Protein AF-A0A8J8EB08-F1 (afdb_monomer_lite)

Sequence (92 aa):
MPYIGFAKSPYGPAKTYEVLMRELEKLGFRVFFSKHHWMGDAPFGLIVAETDKGNVAIRWNLSGEVDLRLEKVEGGDFEEFVEDTMEYLTGD

Foldseek 3Di:
DEKEKEKEDQDDQVVLVVVVVVVCVVVVWDFPDKDWAADDPAQWTWMWTQTPVGIYIYIYGYDPDIDMDMDDDDPVVVVVVVVVRVCVRVVD

Secondary structure (DSSP, 8-state):
--EEEEEEESS-HHHHHHHHHHHHHHTT--EEEEEEE--TT-SEEEEEEEETT--EEEEEEE-SS-EEEEEE--HHHHHHHHHHHHHHHHT-

Radius of gyration: 12.23 Å; chains: 1; bounding box: 28×28×29 Å

Structure (mmCIF, N/CA/C/O backbone):
data_AF-A0A8J8EB08-F1
#
_entry.id   AF-A0A8J8EB08-F1
#
loop_
_atom_site.group_PDB
_atom_site.id
_atom_site.type_symbol
_atom_site.label_atom_id
_atom_site.label_alt_id
_atom_site.label_comp_id
_atom_site.label_asym_id
_atom_site.label_entity_id
_atom_site.label_seq_id
_atom_site.pdbx_PDB_ins_code
_atom_site.Cartn_x
_atom_site.Cartn_y
_atom_site.Cartn_z
_atom_site.occupancy
_atom_site.B_iso_or_equiv
_atom_site.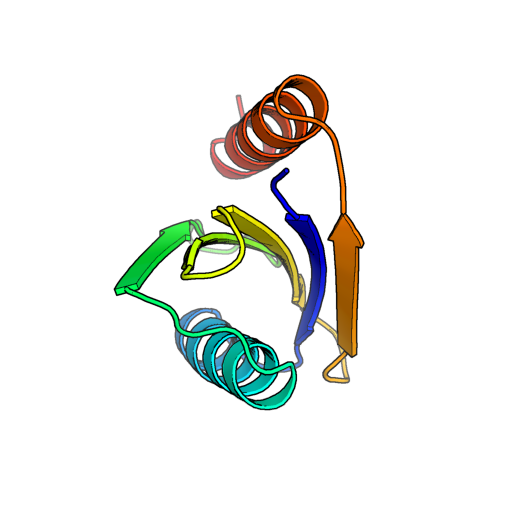auth_seq_id
_atom_site.auth_comp_id
_atom_site.auth_asym_id
_atom_site.auth_atom_id
_atom_site.pdbx_PDB_model_num
ATOM 1 N N . MET A 1 1 ? -8.286 1.616 14.556 1.00 89.19 1 MET A N 1
ATOM 2 C CA . MET A 1 1 ? -6.861 1.244 14.626 1.00 89.19 1 MET A CA 1
ATOM 3 C C . MET A 1 1 ? -6.402 0.942 13.214 1.00 89.19 1 MET A C 1
ATOM 5 O O . MET A 1 1 ? -7.008 0.056 12.610 1.00 89.19 1 MET A O 1
ATOM 9 N N . PRO A 1 2 ? -5.471 1.738 12.680 1.00 97.75 2 PRO A N 1
ATOM 10 C CA . PRO A 1 2 ? -4.927 1.571 11.338 1.00 97.75 2 PRO A CA 1
ATOM 11 C C . PRO A 1 2 ? -3.969 0.374 11.235 1.00 97.75 2 PRO A C 1
ATOM 13 O O . PRO A 1 2 ? -3.708 -0.329 12.215 1.00 97.75 2 PRO A O 1
ATOM 16 N N . TYR A 1 3 ? -3.473 0.144 10.023 1.00 98.75 3 TYR A N 1
ATOM 17 C CA . TYR A 1 3 ? -2.465 -0.855 9.707 1.00 98.75 3 TYR A CA 1
ATOM 18 C C . TYR A 1 3 ? -1.285 -0.206 8.989 1.00 98.75 3 TYR A C 1
ATOM 20 O O . TYR A 1 3 ? -1.478 0.634 8.108 1.00 98.75 3 TYR A O 1
ATOM 28 N N . ILE A 1 4 ? -0.081 -0.664 9.303 1.00 98.69 4 ILE A N 1
ATOM 29 C CA . ILE A 1 4 ? 1.108 -0.420 8.484 1.00 98.69 4 ILE A CA 1
ATOM 30 C C . ILE A 1 4 ? 1.535 -1.720 7.818 1.00 98.69 4 ILE A C 1
ATOM 32 O O . ILE A 1 4 ? 1.187 -2.817 8.265 1.00 98.69 4 ILE A O 1
ATOM 36 N N . GLY A 1 5 ? 2.270 -1.606 6.724 1.00 97.94 5 GLY A N 1
ATOM 37 C CA . GLY A 1 5 ? 2.634 -2.743 5.914 1.00 97.94 5 GLY A CA 1
ATOM 38 C C . GLY A 1 5 ? 3.962 -2.584 5.210 1.00 97.94 5 GLY A C 1
ATOM 39 O O . GLY A 1 5 ? 4.344 -1.498 4.774 1.00 97.94 5 GLY A O 1
ATOM 40 N N . PHE 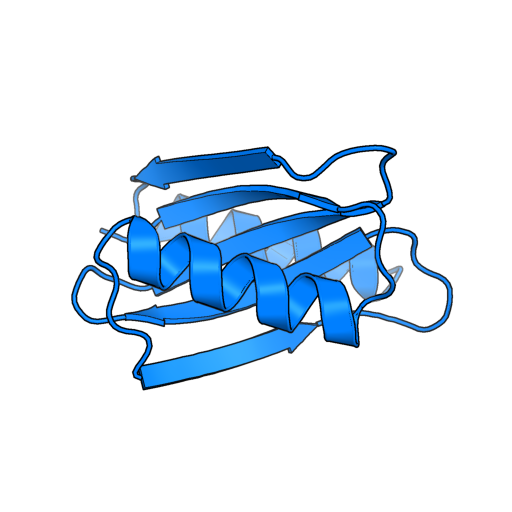A 1 6 ? 4.626 -3.720 5.049 1.00 98.25 6 PHE A N 1
ATOM 41 C CA . PHE A 1 6 ? 5.838 -3.849 4.262 1.00 98.25 6 PHE A CA 1
ATOM 42 C C . PHE A 1 6 ? 5.580 -4.832 3.138 1.00 98.25 6 PHE A C 1
ATOM 44 O O . PHE A 1 6 ? 5.084 -5.938 3.373 1.00 98.25 6 PHE A O 1
ATOM 51 N N . ALA A 1 7 ? 5.924 -4.427 1.923 1.00 98.31 7 ALA A N 1
ATOM 52 C CA . ALA A 1 7 ? 5.729 -5.253 0.751 1.00 98.31 7 ALA A CA 1
ATOM 53 C C . ALA A 1 7 ? 6.964 -5.331 -0.140 1.00 98.31 7 ALA A C 1
ATOM 55 O O . ALA A 1 7 ? 7.777 -4.414 -0.229 1.00 98.31 7 ALA A O 1
ATOM 56 N N . LYS A 1 8 ? 7.061 -6.442 -0.857 1.00 97.69 8 LYS A N 1
ATOM 57 C CA . LYS A 1 8 ? 8.040 -6.674 -1.914 1.00 97.69 8 LYS A CA 1
ATOM 58 C C . LYS A 1 8 ? 7.304 -6.916 -3.220 1.00 97.69 8 LYS A C 1
ATOM 60 O O . LYS A 1 8 ? 6.220 -7.497 -3.213 1.00 97.69 8 LYS A O 1
ATOM 65 N N . SER A 1 9 ? 7.874 -6.467 -4.334 1.00 96.44 9 SER A N 1
ATOM 66 C CA . SER A 1 9 ? 7.290 -6.703 -5.654 1.00 96.44 9 SER A CA 1
ATOM 67 C C . SER A 1 9 ? 8.351 -6.772 -6.754 1.00 96.44 9 SER A C 1
ATOM 69 O O . SER A 1 9 ? 9.242 -5.924 -6.780 1.00 96.44 9 SER A O 1
ATOM 71 N N . PRO A 1 10 ? 8.244 -7.708 -7.714 1.00 96.62 10 PRO A N 1
ATOM 72 C CA . PRO A 1 10 ? 9.097 -7.753 -8.900 1.00 96.62 10 PRO A CA 1
ATOM 73 C C . PRO A 1 10 ? 8.642 -6.826 -10.019 1.00 96.62 10 PRO A C 1
ATOM 75 O O . PRO A 1 10 ? 9.205 -6.849 -11.113 1.00 96.62 10 PRO A O 1
ATOM 78 N N . TYR A 1 11 ? 7.610 -6.024 -9.775 1.00 95.62 11 TYR A N 1
ATOM 79 C CA . TYR A 1 11 ? 6.987 -5.210 -10.799 1.00 95.62 11 TYR A CA 1
ATOM 80 C C . TYR A 1 11 ? 7.265 -3.722 -10.611 1.00 95.62 11 TYR A C 1
ATOM 82 O O . TYR A 1 11 ? 7.493 -3.239 -9.504 1.00 95.62 11 TYR A O 1
ATOM 90 N N . GLY A 1 12 ? 7.174 -2.970 -11.709 1.00 94.69 12 GLY A N 1
ATOM 91 C CA . GLY A 1 12 ? 7.188 -1.511 -11.653 1.00 94.69 12 GLY A CA 1
ATOM 92 C C . GLY A 1 12 ? 5.996 -0.938 -10.862 1.00 94.69 12 GLY A C 1
ATOM 93 O O . GLY A 1 12 ? 5.028 -1.655 -10.592 1.00 94.69 12 GLY A O 1
ATOM 94 N N . PRO A 1 13 ? 6.019 0.363 -10.533 1.00 95.19 13 PRO A N 1
ATOM 95 C CA . PRO A 1 13 ? 5.119 0.985 -9.558 1.00 95.19 13 PRO A CA 1
ATOM 96 C C . PRO A 1 13 ? 3.635 0.739 -9.836 1.00 95.19 13 PRO A C 1
ATOM 98 O O . PRO A 1 13 ? 2.918 0.267 -8.957 1.00 95.19 13 PRO A O 1
ATOM 101 N N . ALA A 1 14 ? 3.183 0.994 -11.067 1.00 95.44 14 ALA A N 1
ATOM 102 C CA . ALA A 1 14 ? 1.779 0.824 -11.438 1.00 95.44 14 ALA A CA 1
ATOM 103 C C . ALA A 1 14 ? 1.301 -0.619 -11.219 1.00 95.44 14 ALA A C 1
ATOM 105 O O . ALA A 1 14 ? 0.223 -0.858 -10.678 1.00 95.44 14 ALA A O 1
ATOM 106 N N . LYS A 1 15 ? 2.138 -1.599 -11.580 1.00 97.00 15 LYS A N 1
ATOM 107 C CA . LYS A 1 15 ? 1.787 -3.008 -11.428 1.00 97.00 15 LYS A CA 1
ATOM 108 C C . LYS A 1 15 ? 1.892 -3.478 -9.978 1.00 97.00 15 LYS A C 1
ATOM 110 O O . LYS A 1 15 ? 1.060 -4.269 -9.543 1.00 97.00 15 LYS A O 1
ATOM 115 N N . THR A 1 16 ? 2.864 -2.967 -9.227 1.00 97.44 16 THR A N 1
ATOM 116 C CA . THR A 1 16 ? 2.969 -3.185 -7.779 1.00 97.44 16 THR A CA 1
ATOM 117 C C . THR A 1 16 ? 1.720 -2.693 -7.060 1.00 97.44 16 THR A C 1
ATOM 119 O O . THR A 1 16 ? 1.154 -3.436 -6.265 1.00 97.44 16 THR A O 1
ATOM 122 N N . TYR A 1 17 ? 1.228 -1.501 -7.400 1.00 97.88 17 TYR A N 1
ATOM 123 C CA . TYR A 1 17 ? -0.021 -0.974 -6.860 1.00 97.88 17 TYR A CA 1
ATOM 124 C C . TYR A 1 17 ? -1.209 -1.914 -7.110 1.00 97.88 17 TYR A C 1
ATOM 126 O O . TYR A 1 17 ? -1.889 -2.301 -6.161 1.00 97.88 17 TYR A O 1
ATOM 134 N N . GLU A 1 18 ? -1.423 -2.357 -8.354 1.00 98.06 18 GLU A N 1
ATOM 135 C CA . GLU A 1 18 ? -2.507 -3.298 -8.681 1.00 98.06 18 GLU A CA 1
ATOM 136 C C . GLU A 1 18 ? -2.429 -4.601 -7.876 1.00 98.06 18 GLU A C 1
ATOM 138 O O . GLU A 1 18 ? -3.450 -5.116 -7.419 1.00 98.06 18 GLU A O 1
ATOM 143 N N . VAL A 1 19 ? -1.223 -5.161 -7.738 1.00 98.00 19 VAL A N 1
ATOM 144 C CA . VAL A 1 19 ? -1.004 -6.411 -7.003 1.00 98.00 19 VAL A CA 1
ATOM 145 C C . VAL A 1 19 ? -1.321 -6.213 -5.527 1.00 98.00 19 VAL A C 1
ATOM 147 O O . VAL A 1 19 ? -2.076 -7.004 -4.969 1.00 98.00 19 VAL A O 1
ATOM 150 N N . LEU A 1 20 ? -0.827 -5.139 -4.911 1.00 98.25 20 LEU A N 1
ATOM 151 C CA . LEU A 1 20 ? -1.050 -4.885 -3.489 1.00 98.25 20 LEU A CA 1
ATOM 152 C C . LEU A 1 20 ? -2.515 -4.570 -3.167 1.00 98.25 20 LEU A C 1
ATOM 154 O O . LEU A 1 20 ? -3.003 -5.025 -2.137 1.00 98.25 20 LEU A O 1
ATOM 158 N N . MET A 1 21 ? -3.255 -3.895 -4.055 1.00 98.31 21 MET A N 1
ATOM 159 C CA . MET A 1 21 ? -4.709 -3.734 -3.887 1.00 98.31 21 MET A CA 1
ATOM 160 C C . MET A 1 21 ? -5.438 -5.082 -3.897 1.00 98.31 21 MET A C 1
ATOM 162 O O . MET A 1 21 ? -6.283 -5.329 -3.040 1.00 98.31 21 MET A O 1
ATOM 166 N N . ARG A 1 22 ? -5.061 -5.999 -4.798 1.00 98.00 22 ARG A N 1
ATOM 167 C CA . ARG A 1 22 ? -5.634 -7.356 -4.829 1.00 98.00 22 ARG A CA 1
ATOM 168 C C . ARG A 1 22 ? -5.271 -8.173 -3.592 1.00 98.00 22 ARG A C 1
ATOM 170 O O . ARG A 1 22 ? -6.096 -8.949 -3.122 1.00 98.00 22 ARG A O 1
ATOM 177 N N . GLU A 1 23 ? -4.055 -8.037 -3.068 1.00 97.88 23 GLU A N 1
ATOM 178 C CA . GLU A 1 23 ? -3.671 -8.710 -1.822 1.00 97.88 23 GLU A CA 1
ATOM 179 C C . GLU A 1 23 ? -4.470 -8.175 -0.626 1.00 97.88 23 GLU A C 1
ATOM 181 O O . GLU A 1 23 ? -4.964 -8.969 0.173 1.00 97.88 23 GLU A O 1
ATOM 186 N N . LEU A 1 24 ? -4.706 -6.859 -0.540 1.00 98.06 24 LEU A N 1
ATOM 187 C CA . LEU A 1 24 ? -5.604 -6.290 0.471 1.00 98.06 24 LEU A CA 1
ATOM 188 C C . LEU A 1 24 ? -7.027 -6.856 0.365 1.00 98.06 24 LEU A C 1
ATOM 190 O O . LEU A 1 24 ? -7.596 -7.275 1.374 1.00 98.06 24 LEU A O 1
ATOM 194 N N . GLU A 1 25 ? -7.580 -6.946 -0.845 1.00 97.81 25 GLU A N 1
ATOM 195 C CA . GLU A 1 25 ? -8.895 -7.560 -1.073 1.00 97.81 25 GLU A CA 1
ATOM 196 C C . GLU A 1 25 ? -8.937 -9.030 -0.625 1.00 97.81 25 GLU A C 1
ATOM 198 O O . GLU A 1 25 ? -9.885 -9.446 0.044 1.00 97.81 25 GLU A O 1
ATOM 203 N N . LYS A 1 26 ? -7.893 -9.820 -0.919 1.00 97.88 26 LYS A N 1
ATOM 204 C CA . LYS A 1 26 ? -7.779 -11.225 -0.475 1.00 97.88 26 LYS A CA 1
ATOM 205 C C . LYS A 1 26 ? -7.684 -11.364 1.044 1.00 97.88 26 LYS A C 1
ATOM 207 O O . LYS A 1 26 ? -8.212 -12.324 1.600 1.00 97.88 26 LYS A O 1
ATOM 212 N N . LEU A 1 27 ? -7.049 -10.404 1.717 1.00 97.12 27 LEU A N 1
ATOM 213 C CA . LEU A 1 27 ? -7.016 -10.296 3.182 1.00 97.12 27 LEU A CA 1
ATOM 214 C C . LEU A 1 27 ? -8.349 -9.768 3.762 1.00 97.12 27 LEU A C 1
ATOM 216 O O . LEU A 1 27 ? -8.504 -9.588 4.975 1.00 97.12 27 LEU A O 1
ATOM 220 N N . GLY A 1 28 ? -9.344 -9.552 2.898 1.00 97.94 28 GLY A N 1
ATOM 221 C CA . GLY A 1 28 ? -10.705 -9.180 3.246 1.00 97.94 28 GLY A CA 1
ATOM 222 C C . GLY A 1 28 ? -10.871 -7.703 3.572 1.00 97.94 28 GLY A C 1
ATOM 223 O O . GLY A 1 28 ? -11.807 -7.373 4.296 1.00 97.94 28 GLY A O 1
ATOM 224 N N . PHE A 1 29 ? -9.956 -6.837 3.137 1.00 98.12 29 PHE A N 1
ATOM 225 C CA . PHE A 1 29 ? -10.144 -5.389 3.199 1.00 98.12 29 PHE A CA 1
ATOM 226 C C . PHE A 1 29 ? -10.968 -4.926 2.001 1.00 98.12 29 PHE A C 1
ATOM 228 O O . PHE A 1 29 ? -10.734 -5.351 0.870 1.00 98.12 29 PHE A O 1
ATOM 235 N N . ARG A 1 30 ? -11.901 -4.005 2.232 1.00 98.19 30 ARG A N 1
ATOM 236 C CA . ARG A 1 30 ? -12.587 -3.277 1.167 1.00 98.19 30 ARG A CA 1
ATOM 237 C C . ARG A 1 30 ? -12.001 -1.875 1.072 1.00 98.19 30 ARG A C 1
ATOM 239 O O . ARG A 1 30 ? -12.232 -1.060 1.959 1.00 98.19 30 ARG A O 1
ATOM 246 N N . VAL A 1 31 ? -11.267 -1.599 -0.003 1.00 98.00 31 VAL A N 1
ATOM 247 C CA . VAL A 1 31 ? -10.657 -0.285 -0.259 1.00 98.00 31 VAL A CA 1
ATOM 248 C C . VAL A 1 31 ? -11.694 0.658 -0.875 1.00 98.00 31 VAL A C 1
ATOM 250 O O . VAL A 1 31 ? -12.329 0.321 -1.874 1.00 98.00 31 VAL A O 1
ATOM 253 N N . PHE A 1 32 ? -11.879 1.835 -0.278 1.00 97.94 32 PHE A N 1
ATOM 254 C CA . PHE A 1 32 ? -12.766 2.885 -0.798 1.00 97.94 32 PHE A CA 1
ATOM 255 C C . PHE A 1 32 ? -12.000 3.935 -1.592 1.00 97.94 32 PHE A C 1
ATOM 257 O O . PHE A 1 32 ? -12.476 4.424 -2.615 1.00 97.94 32 PHE A O 1
ATOM 264 N N . PHE A 1 33 ? -10.809 4.267 -1.107 1.00 98.06 33 PHE A N 1
ATOM 265 C CA . PHE A 1 33 ? -9.913 5.236 -1.701 1.00 98.06 33 PHE A CA 1
ATOM 266 C C . PHE A 1 33 ? -8.475 4.794 -1.458 1.00 98.06 33 PHE A C 1
ATOM 268 O O . PHE A 1 33 ? -8.164 4.184 -0.436 1.00 98.06 33 PHE A O 1
ATOM 275 N N . SER A 1 34 ? -7.590 5.108 -2.394 1.00 98.19 34 SER A N 1
ATOM 276 C CA . SER A 1 34 ? -6.170 4.826 -2.260 1.00 98.19 34 SER A CA 1
ATOM 277 C C . SER A 1 34 ? -5.345 5.829 -3.046 1.00 98.19 34 SER A C 1
ATOM 279 O O . SER A 1 34 ? -5.735 6.309 -4.111 1.00 98.19 34 SER A O 1
ATOM 281 N N . LYS A 1 35 ? -4.162 6.120 -2.515 1.00 97.69 35 LYS A N 1
ATOM 282 C CA . LYS A 1 35 ? -3.153 6.957 -3.142 1.00 97.69 35 LYS A CA 1
ATOM 283 C C . LYS A 1 35 ? -1.842 6.196 -3.201 1.00 97.69 35 LYS A C 1
ATOM 285 O O . LYS A 1 35 ? -1.446 5.540 -2.241 1.00 97.69 35 LYS A O 1
ATOM 290 N N . HIS A 1 36 ? -1.168 6.301 -4.337 1.00 97.38 36 H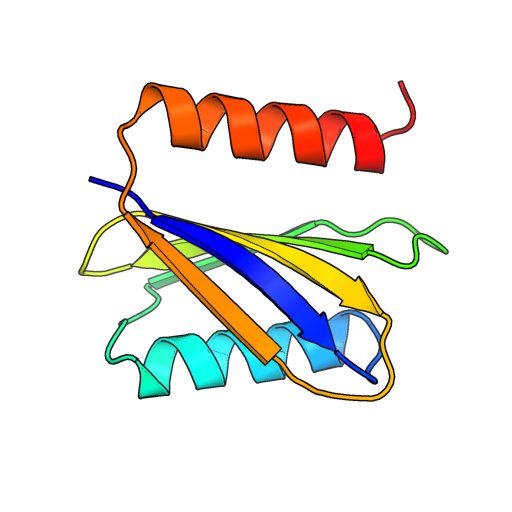IS A N 1
ATOM 291 C CA . HIS A 1 36 ? 0.141 5.706 -4.552 1.00 97.38 36 HIS A CA 1
ATOM 292 C C . HIS A 1 36 ? 1.177 6.811 -4.720 1.00 97.38 36 HIS A C 1
ATOM 294 O O . HIS A 1 36 ? 1.105 7.617 -5.643 1.00 97.38 36 HIS A O 1
ATOM 300 N N . HIS A 1 37 ? 2.117 6.844 -3.788 1.00 96.31 37 HIS A N 1
ATOM 301 C CA . HIS A 1 37 ? 3.271 7.718 -3.769 1.00 96.31 37 HIS A CA 1
ATOM 302 C C . HIS A 1 37 ? 4.502 6.948 -4.237 1.00 96.31 37 HIS A C 1
ATOM 304 O O . HIS A 1 37 ? 4.845 5.888 -3.711 1.00 96.31 37 HIS A O 1
ATOM 310 N N . TRP A 1 38 ? 5.157 7.486 -5.254 1.00 94.06 38 TRP A N 1
ATOM 311 C CA . TRP A 1 38 ? 6.392 6.965 -5.816 1.00 94.06 38 TRP A CA 1
ATOM 312 C C . TRP A 1 38 ? 7.055 8.078 -6.629 1.00 94.06 38 TRP A C 1
ATOM 314 O O . TRP A 1 38 ? 6.349 8.868 -7.260 1.00 94.06 38 TRP A O 1
ATOM 324 N N . MET A 1 39 ? 8.386 8.133 -6.630 1.00 87.75 39 MET A N 1
ATOM 325 C CA . MET A 1 39 ? 9.143 9.129 -7.383 1.00 87.75 39 MET A CA 1
ATOM 326 C C . MET A 1 39 ? 10.069 8.454 -8.395 1.00 87.75 39 MET A C 1
ATOM 328 O O . MET A 1 39 ? 10.879 7.620 -8.016 1.00 87.75 39 MET A O 1
ATOM 332 N N . GLY A 1 40 ? 9.939 8.842 -9.668 1.00 80.38 40 GLY A N 1
ATOM 333 C CA . GLY A 1 40 ? 10.921 8.668 -10.749 1.00 80.38 40 GLY A CA 1
ATOM 334 C C . GLY A 1 40 ? 11.643 7.322 -10.844 1.00 80.38 40 GLY A C 1
ATOM 335 O O . GLY A 1 40 ? 11.246 6.443 -11.596 1.00 80.38 40 GLY A O 1
ATOM 336 N N . ASP A 1 41 ? 12.778 7.211 -10.172 1.00 81.50 41 ASP A N 1
ATOM 337 C CA . ASP A 1 41 ? 13.706 6.080 -10.195 1.00 81.50 41 ASP A CA 1
ATOM 338 C C . ASP A 1 41 ? 13.819 5.367 -8.837 1.00 81.50 41 ASP A C 1
ATOM 340 O O . ASP A 1 41 ? 14.582 4.407 -8.700 1.00 81.50 41 ASP A O 1
ATOM 344 N N . ALA A 1 42 ? 13.029 5.778 -7.840 1.00 88.31 42 ALA A N 1
ATOM 345 C CA . ALA A 1 42 ? 13.038 5.178 -6.517 1.00 88.31 42 ALA A CA 1
ATOM 346 C C . ALA A 1 42 ? 12.661 3.684 -6.598 1.00 88.31 42 ALA A C 1
ATOM 348 O O . ALA A 1 42 ? 11.596 3.337 -7.125 1.00 88.31 42 ALA A O 1
ATOM 349 N N . PRO A 1 43 ? 13.473 2.769 -6.036 1.00 92.75 43 PRO A N 1
ATOM 350 C CA . PRO A 1 43 ? 13.184 1.335 -6.039 1.00 92.75 43 PRO A CA 1
ATOM 351 C C . PRO A 1 43 ? 12.149 0.943 -4.970 1.00 92.75 43 PRO A C 1
ATOM 353 O O . PRO A 1 43 ? 12.075 -0.222 -4.580 1.00 92.75 43 PRO A O 1
ATOM 356 N N . PHE A 1 44 ? 11.379 1.900 -4.454 1.00 95.56 44 PHE A N 1
ATOM 357 C CA . PHE A 1 44 ? 10.382 1.719 -3.407 1.00 95.56 44 PHE A CA 1
ATOM 358 C C . PHE A 1 44 ? 9.310 2.810 -3.493 1.00 95.56 44 PHE A C 1
ATOM 360 O O . PHE A 1 44 ? 9.523 3.840 -4.125 1.00 95.56 44 PHE A O 1
ATOM 367 N N . GLY A 1 45 ? 8.165 2.599 -2.854 1.00 96.81 45 GLY A N 1
ATOM 368 C CA . GLY A 1 45 ? 7.095 3.588 -2.770 1.00 96.81 45 GLY A CA 1
ATOM 369 C C . GLY A 1 45 ? 6.177 3.349 -1.582 1.00 96.81 45 GLY A C 1
ATOM 370 O O . GLY A 1 45 ? 6.360 2.409 -0.810 1.00 96.81 45 GLY A O 1
ATOM 371 N N . LEU A 1 46 ? 5.164 4.198 -1.460 1.00 98.19 46 LEU A N 1
ATOM 372 C CA . LEU A 1 46 ? 4.171 4.162 -0.396 1.00 98.19 46 LEU A CA 1
ATOM 373 C C . LEU A 1 46 ? 2.770 4.119 -0.993 1.00 98.19 46 LEU A C 1
ATOM 375 O O . LEU A 1 46 ? 2.435 4.890 -1.887 1.00 98.19 46 LEU A O 1
ATOM 379 N N . ILE A 1 47 ? 1.928 3.231 -0.491 1.00 98.50 47 ILE A N 1
ATOM 380 C CA . ILE A 1 47 ? 0.499 3.227 -0.785 1.00 98.50 47 ILE A CA 1
ATOM 381 C C . ILE A 1 47 ? -0.239 3.542 0.504 1.00 98.50 47 ILE A C 1
ATOM 383 O O . ILE A 1 47 ? 0.007 2.891 1.510 1.00 98.50 47 ILE A O 1
ATOM 387 N N . VAL A 1 48 ? -1.162 4.495 0.466 1.00 98.50 48 VAL A N 1
ATOM 388 C CA . VAL A 1 48 ? -2.081 4.774 1.573 1.00 98.50 48 VAL A CA 1
ATOM 389 C C . VAL A 1 48 ? -3.492 4.477 1.088 1.00 98.50 48 VAL A C 1
ATOM 391 O O . VAL A 1 48 ? -3.891 4.967 0.034 1.00 98.50 48 VAL A O 1
ATOM 394 N N . ALA A 1 49 ? -4.229 3.650 1.820 1.00 98.56 49 ALA A N 1
ATOM 395 C CA . ALA A 1 49 ? -5.563 3.192 1.462 1.00 98.56 49 ALA A CA 1
ATOM 396 C C . ALA A 1 49 ? -6.543 3.384 2.623 1.00 98.56 49 ALA A C 1
ATOM 398 O O . ALA A 1 49 ? -6.275 2.990 3.756 1.00 98.56 49 ALA A O 1
ATOM 399 N N . GLU A 1 50 ? -7.706 3.947 2.322 1.00 98.38 50 GLU A N 1
ATOM 400 C CA . GLU A 1 50 ? -8.847 4.025 3.228 1.00 98.38 50 GLU A CA 1
ATOM 401 C C . GLU A 1 50 ? -9.708 2.776 3.039 1.00 98.38 50 GLU A C 1
ATOM 403 O O . GLU A 1 50 ? -10.124 2.456 1.918 1.00 98.38 50 GLU A O 1
ATOM 408 N N . THR A 1 51 ? -9.969 2.052 4.129 1.00 98.25 51 THR A N 1
ATOM 409 C CA . THR A 1 51 ? -10.680 0.767 4.082 1.00 98.25 51 THR A CA 1
ATOM 410 C C . THR A 1 51 ? -11.771 0.659 5.142 1.00 98.25 51 THR A C 1
ATOM 412 O O . THR A 1 51 ? -11.834 1.447 6.086 1.00 98.25 51 THR A O 1
ATOM 415 N N . ASP A 1 52 ? -12.609 -0.368 5.028 1.00 98.06 52 ASP A N 1
ATOM 416 C CA . ASP A 1 52 ? -13.648 -0.715 6.003 1.00 98.06 52 ASP A CA 1
ATOM 417 C C . ASP A 1 52 ? -13.115 -1.153 7.381 1.00 98.06 52 ASP A C 1
ATOM 419 O O . ASP A 1 52 ? -13.859 -1.129 8.362 1.00 98.06 52 ASP A O 1
ATOM 423 N N . LYS A 1 53 ? -11.834 -1.527 7.482 1.00 97.00 53 LYS A N 1
ATOM 424 C CA . LYS A 1 53 ? -11.190 -1.982 8.731 1.00 97.00 53 LYS A CA 1
ATOM 425 C C . LYS A 1 53 ? -10.250 -0.944 9.351 1.00 97.00 53 LYS A C 1
ATOM 427 O O . LYS A 1 53 ? -9.640 -1.221 10.386 1.00 97.00 53 LYS A O 1
ATOM 432 N N . GLY A 1 54 ? -10.158 0.240 8.750 1.00 97.00 54 GLY A N 1
ATOM 433 C CA . GLY A 1 54 ? -9.216 1.302 9.103 1.00 97.00 54 GLY A CA 1
ATOM 434 C C . GLY A 1 54 ? -8.230 1.598 7.974 1.00 97.00 54 GLY A C 1
ATOM 435 O O . GLY A 1 54 ? -8.148 0.862 6.992 1.00 97.00 54 GLY A O 1
ATOM 436 N N . ASN A 1 55 ? -7.484 2.691 8.102 1.00 98.38 55 ASN A N 1
ATOM 437 C CA . ASN A 1 55 ? -6.503 3.073 7.088 1.00 98.38 55 ASN A CA 1
ATOM 438 C C . ASN A 1 55 ? -5.341 2.077 7.050 1.00 98.38 55 ASN A C 1
ATOM 440 O O . ASN A 1 55 ? -4.963 1.518 8.080 1.00 98.38 55 ASN A O 1
ATOM 444 N N . VAL A 1 56 ? -4.785 1.863 5.861 1.00 98.75 56 VAL A N 1
ATOM 445 C CA . VAL A 1 56 ? -3.653 0.970 5.615 1.00 98.75 56 VAL A CA 1
ATOM 446 C C . VAL A 1 56 ? -2.564 1.745 4.882 1.00 98.75 56 VAL A C 1
ATOM 448 O O . VAL A 1 56 ? -2.828 2.315 3.827 1.00 98.75 56 VAL A O 1
ATOM 451 N N . ALA A 1 57 ? -1.347 1.754 5.415 1.00 98.75 57 ALA A N 1
ATOM 452 C CA . ALA A 1 57 ? -0.175 2.333 4.767 1.00 98.75 57 ALA A CA 1
ATOM 453 C C . ALA A 1 57 ? 0.814 1.214 4.441 1.00 98.75 57 ALA A C 1
ATOM 455 O O . ALA A 1 57 ? 1.183 0.449 5.321 1.00 98.75 57 ALA A O 1
ATOM 456 N N . ILE A 1 58 ? 1.238 1.082 3.186 1.00 98.69 58 ILE A N 1
ATOM 457 C CA . ILE A 1 58 ? 2.146 0.024 2.734 1.00 98.69 58 ILE A CA 1
ATOM 458 C C . ILE A 1 58 ? 3.363 0.659 2.085 1.00 98.69 58 ILE A C 1
ATOM 460 O O . ILE A 1 58 ? 3.265 1.200 0.981 1.00 98.69 58 ILE A O 1
ATOM 464 N N . ARG A 1 59 ? 4.522 0.520 2.726 1.00 98.25 59 ARG A N 1
ATOM 465 C CA . ARG A 1 59 ? 5.806 0.775 2.080 1.00 98.25 59 ARG A CA 1
ATOM 466 C C . ARG A 1 59 ? 6.213 -0.469 1.301 1.00 98.25 59 ARG A C 1
ATOM 468 O O . ARG A 1 59 ? 6.331 -1.553 1.870 1.00 98.25 59 ARG A O 1
ATOM 475 N N . TRP A 1 60 ? 6.427 -0.329 0.001 1.00 97.81 60 TRP A N 1
ATOM 476 C CA . TRP A 1 60 ? 6.842 -1.428 -0.867 1.00 97.81 60 TRP A CA 1
ATOM 477 C C . TRP A 1 60 ? 8.210 -1.159 -1.472 1.00 97.81 60 TRP A C 1
ATOM 479 O O . TRP A 1 60 ? 8.525 -0.011 -1.754 1.00 97.81 60 TRP A O 1
ATOM 489 N N . ASN A 1 61 ? 8.997 -2.202 -1.729 1.00 96.75 61 ASN A N 1
ATOM 490 C CA . ASN A 1 61 ? 10.267 -2.113 -2.452 1.00 96.75 61 ASN A CA 1
ATOM 491 C C . ASN A 1 61 ? 10.365 -3.155 -3.577 1.00 96.75 61 ASN A C 1
ATOM 493 O O . ASN A 1 61 ? 9.735 -4.215 -3.525 1.00 96.75 61 ASN A O 1
ATOM 497 N N . LEU A 1 62 ? 11.184 -2.870 -4.589 1.00 95.31 62 LEU A N 1
ATOM 498 C CA . LEU A 1 62 ? 11.479 -3.813 -5.663 1.00 95.31 62 LEU A CA 1
ATOM 499 C C . LEU A 1 62 ? 12.226 -5.039 -5.120 1.00 95.31 62 LEU A C 1
ATOM 501 O O . LEU A 1 62 ? 13.129 -4.926 -4.286 1.00 95.31 62 LEU A O 1
ATOM 505 N N . SER A 1 63 ? 11.825 -6.224 -5.572 1.00 94.44 63 SER A N 1
ATOM 506 C CA . SER A 1 63 ? 12.411 -7.511 -5.186 1.00 94.44 63 SER A CA 1
ATOM 507 C C . SER A 1 63 ? 12.136 -8.589 -6.240 1.00 94.44 63 SER A C 1
ATOM 509 O O . SER A 1 63 ? 11.474 -8.320 -7.224 1.00 94.44 63 SER A O 1
ATOM 511 N N . GLY A 1 64 ? 12.627 -9.817 -6.068 1.00 92.19 64 GLY A N 1
ATOM 512 C CA . GLY A 1 64 ? 12.371 -10.924 -7.008 1.00 92.19 64 GLY A CA 1
ATOM 513 C C . GLY A 1 64 ? 11.015 -11.622 -6.827 1.00 92.19 64 GLY A C 1
ATOM 514 O O . GLY A 1 64 ? 10.644 -12.458 -7.646 1.00 92.19 64 GLY A O 1
ATOM 515 N N . GLU A 1 65 ? 10.283 -11.297 -5.762 1.00 93.06 65 GLU A N 1
ATOM 516 C CA . GLU A 1 65 ? 9.058 -11.979 -5.339 1.00 93.06 65 GLU A CA 1
ATOM 517 C C . GLU A 1 65 ? 8.019 -10.991 -4.797 1.00 93.06 65 GLU A C 1
ATOM 519 O O . GLU A 1 65 ? 8.346 -9.848 -4.462 1.00 93.06 65 GLU A O 1
ATOM 524 N N . VAL A 1 66 ? 6.764 -11.442 -4.721 1.00 93.38 66 VAL A N 1
ATOM 525 C CA . VAL A 1 66 ? 5.676 -10.709 -4.065 1.00 93.38 66 VAL A CA 1
ATOM 526 C C . VAL A 1 66 ? 5.542 -11.210 -2.629 1.00 93.38 66 VAL A C 1
ATOM 528 O O . VAL A 1 66 ? 5.322 -12.399 -2.417 1.00 93.38 66 VAL A O 1
ATOM 531 N N . ASP A 1 67 ? 5.641 -10.299 -1.664 1.00 97.31 67 ASP A N 1
ATOM 532 C CA . ASP A 1 67 ? 5.359 -10.541 -0.240 1.00 97.31 67 ASP A CA 1
ATOM 533 C C . ASP A 1 67 ? 4.621 -9.317 0.316 1.00 97.31 67 ASP A C 1
ATOM 535 O O . ASP A 1 67 ? 4.933 -8.191 -0.074 1.00 97.31 67 ASP A O 1
ATOM 539 N N . LEU A 1 68 ? 3.657 -9.523 1.212 1.00 98.12 68 LEU A N 1
ATOM 540 C CA . LEU A 1 68 ? 2.950 -8.455 1.921 1.00 98.12 68 LEU A CA 1
ATOM 541 C C . LEU A 1 68 ? 2.762 -8.867 3.377 1.00 98.12 68 LEU A C 1
ATOM 543 O O . LEU A 1 68 ? 2.165 -9.901 3.675 1.00 98.12 68 LE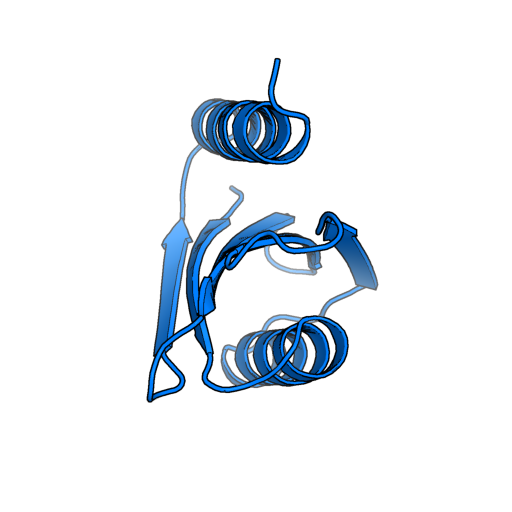U A O 1
ATOM 547 N N . ARG A 1 69 ? 3.213 -8.007 4.286 1.00 98.06 69 ARG A N 1
ATOM 548 C CA . ARG A 1 69 ? 2.995 -8.148 5.726 1.00 98.06 69 ARG A CA 1
ATOM 549 C C . ARG A 1 69 ? 2.279 -6.917 6.232 1.00 98.06 69 ARG A C 1
ATOM 551 O O . ARG A 1 69 ? 2.682 -5.811 5.888 1.00 98.06 69 ARG A O 1
ATOM 558 N N . LEU A 1 70 ? 1.243 -7.126 7.037 1.00 98.31 70 LEU A N 1
ATOM 559 C CA . LEU A 1 70 ? 0.480 -6.065 7.682 1.00 98.31 70 LEU A CA 1
ATOM 560 C C . LEU A 1 70 ? 0.534 -6.238 9.193 1.00 98.31 70 LEU A C 1
ATOM 562 O O . LEU A 1 70 ? 0.406 -7.353 9.700 1.00 98.31 70 LEU A O 1
ATOM 566 N N . GLU A 1 71 ? 0.635 -5.121 9.891 1.00 98.06 71 GLU A N 1
ATOM 567 C CA . GLU A 1 71 ? 0.572 -5.037 11.341 1.00 98.06 71 GLU A CA 1
ATOM 568 C C . GLU A 1 71 ? -0.443 -3.972 11.738 1.00 98.06 71 GLU A C 1
ATOM 570 O O . GLU A 1 71 ? -0.551 -2.929 11.096 1.00 98.06 71 GLU A O 1
ATOM 575 N N . LYS A 1 72 ? -1.226 -4.257 12.778 1.00 98.19 72 LYS A N 1
ATOM 576 C CA . LYS A 1 72 ? -2.209 -3.322 13.318 1.00 98.19 72 LYS A CA 1
ATOM 577 C C . LYS A 1 72 ? -1.528 -2.453 14.366 1.00 98.19 72 LYS A C 1
ATOM 579 O O . LYS A 1 72 ? -0.970 -3.003 15.308 1.00 98.19 72 LYS A O 1
ATOM 584 N N . VAL A 1 73 ? -1.628 -1.138 14.225 1.00 98.31 73 VAL A N 1
ATOM 585 C CA . VAL A 1 73 ? -0.894 -0.175 15.059 1.00 98.31 73 VAL A CA 1
ATOM 586 C C . VAL A 1 73 ? -1.815 0.911 15.614 1.00 98.31 73 VAL A C 1
ATOM 588 O O . VAL A 1 73 ? -3.016 0.948 15.301 1.00 98.31 73 VAL A O 1
ATOM 591 N N . GLU A 1 74 ? -1.277 1.776 16.473 1.00 97.69 74 GLU A N 1
ATOM 592 C CA . GLU A 1 74 ? -1.985 2.960 16.953 1.00 97.69 74 GLU A CA 1
ATOM 593 C C . GLU A 1 74 ? -1.982 4.088 15.905 1.00 97.69 74 GLU A C 1
ATOM 595 O O . GLU A 1 74 ? -1.364 3.992 14.848 1.00 97.69 74 GLU A O 1
ATOM 600 N N . GLY A 1 75 ? -2.756 5.149 16.158 1.00 96.88 75 GLY A N 1
ATOM 601 C CA . GLY A 1 75 ? -2.874 6.274 15.222 1.00 96.88 75 GLY A CA 1
ATOM 602 C C . GLY A 1 75 ? -1.554 7.018 15.010 1.00 96.88 75 GLY A C 1
ATOM 603 O O . GLY A 1 75 ? -1.200 7.277 13.867 1.00 96.88 75 GLY A O 1
ATOM 604 N N . GLY A 1 76 ? -0.819 7.288 16.095 1.00 97.44 76 GLY A N 1
ATOM 605 C CA . GLY A 1 76 ? 0.471 7.982 16.036 1.00 97.44 76 GLY A CA 1
ATOM 606 C C . GLY A 1 76 ? 1.512 7.213 15.221 1.00 97.44 76 GLY A C 1
ATOM 607 O O . GLY A 1 76 ? 2.094 7.783 14.308 1.00 97.44 76 GLY A O 1
ATOM 608 N N . ASP A 1 77 ? 1.652 5.903 15.460 1.00 98.06 77 ASP A N 1
ATOM 609 C CA . ASP A 1 77 ? 2.594 5.050 14.713 1.00 98.06 77 ASP A CA 1
ATOM 610 C C . ASP A 1 77 ? 2.289 5.021 13.205 1.00 98.06 77 ASP A C 1
ATOM 612 O O . ASP A 1 77 ? 3.182 4.899 12.368 1.00 98.06 77 ASP A O 1
ATOM 616 N N . PHE A 1 78 ? 1.007 5.098 12.835 1.00 98.44 78 PHE A N 1
ATOM 617 C CA . PHE A 1 78 ? 0.598 5.157 11.434 1.00 98.44 78 PHE A CA 1
ATOM 618 C C . PHE A 1 78 ? 0.970 6.488 10.781 1.00 98.44 78 PHE A C 1
ATOM 620 O O . PHE A 1 78 ? 1.416 6.490 9.634 1.00 98.44 78 PHE A O 1
ATOM 627 N N . GLU A 1 79 ? 0.753 7.600 11.486 1.00 98.12 79 GLU A N 1
ATOM 628 C CA . GLU A 1 79 ? 1.104 8.940 11.011 1.00 98.12 79 GLU A CA 1
ATOM 629 C C . GLU A 1 79 ? 2.622 9.057 10.828 1.00 98.12 79 GLU A C 1
ATOM 631 O O . GLU A 1 79 ? 3.059 9.372 9.723 1.00 98.12 79 GLU A O 1
ATOM 636 N N . GLU A 1 80 ? 3.408 8.655 11.833 1.00 98.19 80 GLU A N 1
ATOM 637 C CA . GLU A 1 80 ? 4.879 8.614 11.779 1.00 98.19 80 GLU A CA 1
ATOM 638 C C . GLU A 1 80 ? 5.374 7.751 10.607 1.00 98.19 80 GLU A C 1
ATOM 640 O O . GLU A 1 80 ? 6.179 8.190 9.792 1.00 98.19 80 GLU A O 1
ATOM 645 N N . PHE A 1 81 ? 4.816 6.549 10.425 1.00 98.25 81 PHE A N 1
ATOM 646 C CA . PHE A 1 81 ? 5.197 5.670 9.316 1.00 98.25 81 PHE A CA 1
ATOM 647 C C . PHE A 1 81 ? 4.964 6.295 7.929 1.00 98.25 81 PHE A C 1
ATOM 649 O O . PHE A 1 81 ? 5.755 6.084 6.997 1.00 98.25 81 PHE A O 1
ATOM 656 N N . VAL A 1 82 ? 3.848 7.013 7.763 1.00 97.94 82 VAL A N 1
ATOM 657 C CA . VAL A 1 82 ? 3.518 7.709 6.515 1.00 97.94 82 VAL A CA 1
ATOM 658 C C . VAL A 1 82 ? 4.454 8.895 6.307 1.00 97.94 82 VAL A C 1
ATOM 660 O O . VAL A 1 82 ? 4.977 9.028 5.201 1.00 97.94 82 VAL A O 1
ATOM 663 N N . GLU A 1 83 ? 4.676 9.714 7.336 1.00 97.06 83 GLU A N 1
ATOM 664 C CA . GLU A 1 83 ? 5.561 10.884 7.295 1.00 97.06 83 GLU A CA 1
ATOM 665 C C . GLU A 1 83 ? 7.002 10.479 6.964 1.00 97.06 83 GLU A C 1
ATOM 667 O O . GLU A 1 83 ? 7.502 10.885 5.914 1.00 97.06 83 GLU A O 1
ATOM 672 N N . ASP A 1 84 ? 7.598 9.556 7.723 1.00 96.19 84 ASP A N 1
ATOM 673 C CA . ASP A 1 84 ? 8.954 9.039 7.489 1.00 96.19 84 ASP A CA 1
ATOM 674 C C . ASP A 1 84 ? 9.127 8.514 6.058 1.00 96.19 84 ASP A C 1
ATOM 676 O O . ASP A 1 84 ? 10.118 8.761 5.367 1.00 96.19 84 ASP A O 1
ATOM 680 N N . THR A 1 85 ? 8.148 7.742 5.575 1.00 95.25 85 THR A N 1
ATOM 681 C CA . THR A 1 85 ? 8.234 7.165 4.230 1.00 95.25 85 THR A CA 1
ATOM 682 C C . THR A 1 85 ? 8.109 8.233 3.146 1.00 95.25 85 THR A C 1
ATOM 684 O O . THR A 1 85 ? 8.725 8.106 2.085 1.00 95.25 85 THR A O 1
ATOM 687 N N . 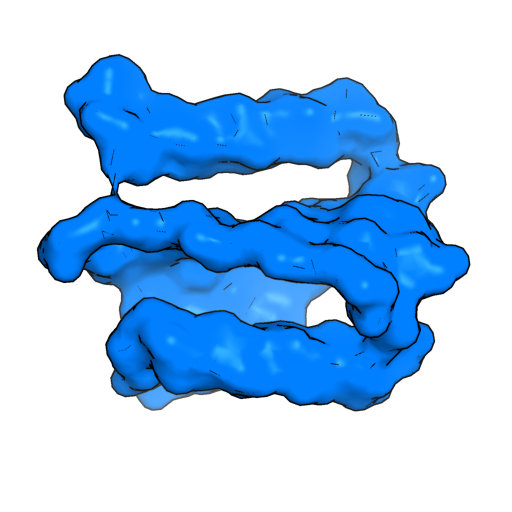MET A 1 86 ? 7.310 9.270 3.392 1.00 94.62 86 MET A N 1
ATOM 688 C CA . MET A 1 86 ? 7.173 10.404 2.490 1.00 94.62 86 MET A CA 1
ATOM 689 C C . MET A 1 86 ? 8.452 11.240 2.436 1.00 94.62 86 MET A C 1
ATOM 691 O O . MET A 1 86 ? 8.866 11.559 1.324 1.00 94.62 86 MET A O 1
ATOM 695 N N . GLU A 1 87 ? 9.104 11.504 3.571 1.00 92.44 87 GLU A N 1
ATOM 696 C CA . GLU A 1 87 ? 10.407 12.187 3.638 1.00 92.44 87 GLU A CA 1
ATOM 697 C C . GLU A 1 87 ? 11.456 11.458 2.787 1.00 92.44 87 GLU A C 1
ATOM 699 O O . GLU A 1 87 ? 12.077 12.048 1.896 1.00 92.44 87 GLU A O 1
ATOM 704 N N . TYR A 1 88 ? 11.551 10.127 2.924 1.00 87.38 88 TYR A N 1
ATOM 705 C CA . TYR A 1 88 ? 12.445 9.321 2.085 1.00 87.38 88 TYR A CA 1
ATOM 706 C C . TYR A 1 88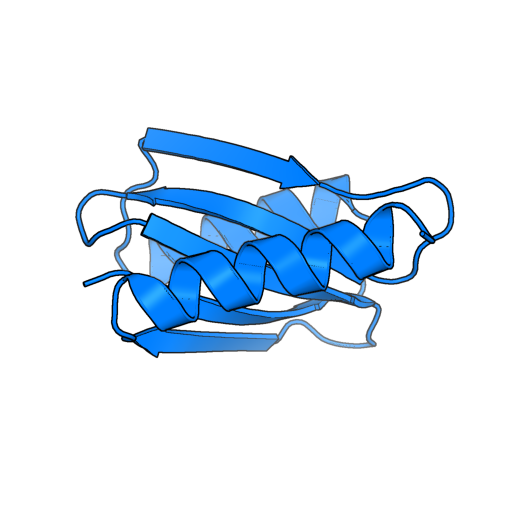 ? 12.129 9.401 0.585 1.00 87.38 88 TYR A C 1
ATOM 708 O O . TYR A 1 88 ? 13.034 9.257 -0.238 1.00 87.38 88 TYR A O 1
ATOM 716 N N . LEU A 1 89 ? 10.859 9.576 0.207 1.00 87.62 89 LEU A N 1
ATOM 717 C CA . LEU A 1 89 ? 10.452 9.698 -1.195 1.00 87.62 89 LEU A CA 1
ATOM 718 C C . LEU A 1 89 ? 10.696 11.096 -1.763 1.00 87.62 89 LEU A C 1
ATOM 720 O O . LEU A 1 89 ? 10.923 11.212 -2.967 1.00 87.62 89 LEU A O 1
ATOM 724 N N . THR A 1 90 ? 10.625 12.139 -0.936 1.00 83.50 90 THR A N 1
ATOM 725 C CA . THR A 1 90 ? 10.879 13.523 -1.356 1.00 83.50 90 THR A CA 1
ATOM 726 C C . THR A 1 90 ? 12.359 13.887 -1.348 1.00 83.50 90 THR A C 1
ATOM 728 O O . THR A 1 90 ? 12.736 14.819 -2.055 1.00 83.50 90 THR A O 1
ATOM 731 N N . GLY A 1 91 ? 13.198 13.113 -0.650 1.00 65.94 91 GLY A N 1
ATOM 732 C CA . GLY A 1 91 ? 14.651 13.296 -0.637 1.00 65.94 91 GLY A CA 1
ATOM 733 C C . GLY A 1 91 ? 15.105 14.553 0.106 1.00 65.94 91 GLY A C 1
ATOM 734 O O . GLY A 1 91 ? 16.149 15.100 -0.252 1.00 65.94 91 GLY A O 1
ATOM 735 N N . ASP A 1 92 ? 14.312 14.996 1.083 1.00 48.84 92 ASP A N 1
ATOM 736 C CA . ASP A 1 92 ? 14.619 16.093 2.011 1.00 48.84 92 ASP A CA 1
ATOM 737 C C . ASP A 1 92 ? 14.907 15.496 3.395 1.00 48.84 92 ASP A C 1
ATOM 739 O O . ASP A 1 92 ? 14.107 14.624 3.807 1.00 48.84 92 ASP A O 1
#

pLDDT: mean 95.34, std 6.87, range [48.84, 98.75]